Protein AF-A0A7C1B8C6-F1 (afdb_monomer_lite)

Sequence (43 aa):
MSGVVEMSSNRVKTGISSLDEIMEGGFPPGRVYIVAGEAGTGK

Structure (mmCIF, N/CA/C/O backbone):
data_AF-A0A7C1B8C6-F1
#
_entry.id   AF-A0A7C1B8C6-F1
#
loop_
_atom_site.group_PDB
_atom_site.id
_atom_site.type_symbol
_atom_site.label_atom_id
_atom_site.label_alt_id
_atom_site.label_comp_id
_atom_site.label_asym_id
_atom_site.label_entity_id
_atom_site.label_seq_id
_atom_site.pdbx_PDB_ins_code
_atom_site.Cartn_x
_atom_site.Cartn_y
_atom_site.Cartn_z
_atom_site.occupancy
_atom_site.B_iso_or_equiv
_atom_site.auth_seq_id
_atom_site.auth_comp_id
_atom_site.auth_asym_id
_atom_site.auth_atom_id
_atom_site.pdbx_PDB_model_num
ATOM 1 N N . MET A 1 1 ? -12.863 16.620 32.989 1.00 45.66 1 MET A N 1
ATOM 2 C CA . MET A 1 1 ? -12.190 15.457 32.377 1.00 45.66 1 MET A CA 1
ATOM 3 C C . MET A 1 1 ? -12.745 15.295 30.965 1.00 45.66 1 MET A C 1
ATOM 5 O O . MET A 1 1 ? -13.789 14.681 30.796 1.00 45.66 1 MET A O 1
ATOM 9 N N . SER A 1 2 ? -12.150 15.952 29.966 1.00 43.75 2 SER A N 1
ATOM 10 C CA . SER A 1 2 ? -12.530 15.737 28.565 1.00 43.75 2 SER A CA 1
ATOM 11 C C . SER A 1 2 ? -12.001 14.366 28.157 1.00 43.75 2 SER A C 1
ATOM 13 O O . SER A 1 2 ? -10.802 14.204 27.938 1.00 43.75 2 SER A O 1
ATOM 15 N N . GLY A 1 3 ? -12.882 13.368 28.150 1.00 51.94 3 GLY A N 1
ATOM 16 C CA . GLY A 1 3 ? -12.579 12.060 27.593 1.00 51.94 3 GLY A CA 1
ATOM 17 C C . GLY A 1 3 ? -12.352 12.224 26.100 1.00 51.94 3 GLY A C 1
ATOM 18 O O . GLY A 1 3 ? -13.308 12.308 25.333 1.00 51.94 3 GLY A O 1
ATOM 19 N N . VAL A 1 4 ? -11.086 12.321 25.700 1.00 58.25 4 VAL A N 1
ATOM 20 C CA . VAL A 1 4 ? -10.694 12.060 24.322 1.00 58.25 4 VAL A CA 1
ATOM 21 C C . VAL A 1 4 ? -11.041 10.595 24.107 1.00 58.25 4 VAL A C 1
ATOM 23 O O . VAL A 1 4 ? -10.409 9.712 24.681 1.00 58.25 4 VAL A O 1
ATOM 26 N N . VAL A 1 5 ? -12.123 10.340 23.376 1.00 56.59 5 VAL A N 1
ATOM 27 C CA . VAL A 1 5 ? -12.388 9.011 22.838 1.00 56.59 5 VAL A CA 1
ATOM 28 C C . VAL A 1 5 ? -11.197 8.725 21.938 1.00 56.59 5 VAL A C 1
ATOM 30 O O . VAL A 1 5 ? -11.088 9.329 20.871 1.00 56.59 5 VAL A O 1
ATOM 33 N N . GLU A 1 6 ? -10.274 7.869 22.378 1.00 55.47 6 GLU A N 1
ATOM 34 C CA . GLU A 1 6 ? -9.360 7.235 21.439 1.00 55.47 6 GLU A CA 1
ATOM 35 C C . GLU A 1 6 ? -10.246 6.493 20.443 1.00 55.47 6 GLU A C 1
ATOM 37 O O . GLU A 1 6 ? -10.802 5.431 20.727 1.00 55.47 6 GLU A O 1
ATOM 42 N N . MET A 1 7 ? -10.441 7.102 19.275 1.00 54.12 7 MET A N 1
ATOM 43 C CA . MET A 1 7 ? -10.862 6.380 18.095 1.00 54.12 7 MET A CA 1
ATOM 44 C C . MET A 1 7 ? -9.721 5.412 17.824 1.00 54.12 7 MET A C 1
ATOM 46 O O . MET A 1 7 ? -8.749 5.768 17.163 1.00 54.12 7 MET A O 1
ATOM 50 N N . SER A 1 8 ? -9.820 4.200 18.370 1.00 54.28 8 SER A N 1
ATOM 51 C CA . SER A 1 8 ? -9.050 3.058 17.907 1.00 54.28 8 SER A CA 1
ATOM 52 C C . SER A 1 8 ? -9.478 2.834 16.463 1.00 54.28 8 SER A C 1
ATOM 54 O O . SER A 1 8 ? -10.420 2.110 16.147 1.00 54.28 8 SER A O 1
ATOM 56 N N . SER A 1 9 ? -8.866 3.605 15.565 1.00 63.44 9 SER A N 1
ATOM 57 C CA . SER A 1 9 ? -9.155 3.563 14.151 1.00 63.44 9 SER A CA 1
ATOM 58 C C . SER A 1 9 ? -8.814 2.149 13.725 1.00 63.44 9 SER A C 1
ATOM 60 O O . SER A 1 9 ? -7.638 1.786 13.706 1.00 63.44 9 SER A O 1
ATOM 62 N N . ASN A 1 10 ? -9.838 1.336 13.467 1.00 84.31 10 ASN A N 1
ATOM 63 C CA . ASN A 1 10 ? -9.701 -0.021 12.957 1.00 84.31 10 ASN A CA 1
ATOM 64 C C . ASN A 1 10 ? -9.188 0.065 11.512 1.00 84.31 10 ASN A C 1
ATOM 66 O O . ASN A 1 10 ? -9.934 -0.130 10.553 1.00 84.31 10 ASN A O 1
ATOM 70 N N . ARG A 1 11 ? -7.943 0.523 11.372 1.00 92.12 11 ARG A N 1
ATOM 71 C CA . ARG A 1 11 ? -7.253 0.763 10.116 1.00 92.12 11 ARG A CA 1
ATOM 72 C C . ARG A 1 11 ? -6.791 -0.568 9.563 1.00 92.12 11 ARG A C 1
ATOM 74 O O . ARG A 1 11 ? -6.359 -1.464 10.288 1.00 92.12 11 ARG A O 1
ATOM 81 N N . VAL A 1 12 ? -6.891 -0.675 8.252 1.00 94.56 12 VAL A N 1
ATOM 82 C CA . VAL A 1 12 ? -6.426 -1.831 7.506 1.00 94.56 12 VAL A CA 1
ATOM 83 C C . VAL A 1 12 ? -4.949 -1.617 7.202 1.00 94.56 12 VAL A C 1
ATOM 85 O O . VAL A 1 12 ? -4.598 -0.676 6.486 1.00 94.56 12 VAL A O 1
ATOM 88 N N . LYS A 1 13 ? -4.089 -2.479 7.750 1.00 95.38 13 LYS A N 1
ATOM 89 C CA . LYS A 1 13 ? -2.643 -2.443 7.494 1.00 95.38 13 LYS A CA 1
ATOM 90 C C . LYS A 1 13 ? -2.350 -2.596 6.002 1.00 95.38 13 LYS A C 1
ATOM 92 O O . LYS A 1 13 ? -2.976 -3.406 5.323 1.00 95.38 13 LYS A O 1
ATOM 97 N N . THR A 1 14 ? -1.365 -1.850 5.520 1.00 94.56 14 THR A N 1
ATOM 98 C CA . THR A 1 14 ? -0.814 -1.970 4.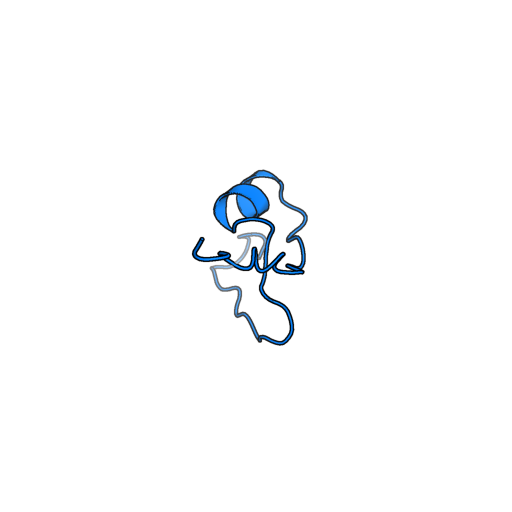164 1.00 94.56 14 THR A CA 1
ATOM 99 C C . THR A 1 14 ? 0.080 -3.202 4.025 1.00 94.56 14 THR A C 1
ATOM 101 O O . THR A 1 14 ? 0.255 -3.710 2.922 1.00 94.56 14 THR A O 1
ATOM 104 N N . GLY A 1 15 ? 0.635 -3.698 5.141 1.00 94.81 15 GLY A N 1
ATOM 105 C CA . GLY A 1 15 ? 1.586 -4.812 5.155 1.00 94.81 15 GLY A CA 1
ATOM 106 C C . GLY A 1 15 ? 3.039 -4.380 4.938 1.00 94.81 15 GLY A C 1
ATOM 107 O O . GLY A 1 15 ? 3.944 -5.204 5.063 1.00 94.81 15 GLY A O 1
ATOM 108 N N . ILE A 1 16 ? 3.279 -3.095 4.669 1.00 96.19 16 ILE A N 1
ATOM 109 C CA . ILE A 1 16 ? 4.608 -2.489 4.601 1.00 96.19 16 ILE A CA 1
ATOM 110 C C . ILE A 1 16 ? 4.817 -1.741 5.918 1.00 96.19 16 ILE A C 1
ATOM 112 O O . ILE A 1 16 ? 4.190 -0.711 6.145 1.00 96.19 16 ILE A O 1
ATOM 116 N N . SER A 1 17 ? 5.694 -2.246 6.792 1.00 96.06 17 SER A N 1
ATOM 117 C CA . SER A 1 17 ? 5.835 -1.738 8.168 1.00 96.06 17 SER A CA 1
ATOM 118 C C . SER A 1 17 ? 6.115 -0.236 8.233 1.00 96.06 17 SER A C 1
ATOM 120 O O . SER A 1 17 ? 5.459 0.480 8.981 1.00 96.06 17 SER A O 1
ATOM 122 N N . SER A 1 18 ? 7.028 0.256 7.394 1.00 96.69 18 SER A N 1
ATOM 123 C CA . SER A 1 18 ? 7.368 1.679 7.330 1.00 96.69 18 SER A CA 1
ATOM 124 C C . SER A 1 18 ? 6.210 2.542 6.826 1.00 96.69 18 SER A C 1
ATOM 126 O O . SER A 1 18 ? 6.034 3.667 7.285 1.00 96.69 18 SER A O 1
ATOM 128 N N . LEU A 1 19 ? 5.396 2.025 5.902 1.00 96.00 19 LEU A N 1
ATOM 129 C CA . LEU A 1 19 ? 4.221 2.737 5.411 1.00 96.00 19 LEU A CA 1
ATOM 130 C C . LEU A 1 19 ? 3.105 2.739 6.458 1.00 96.0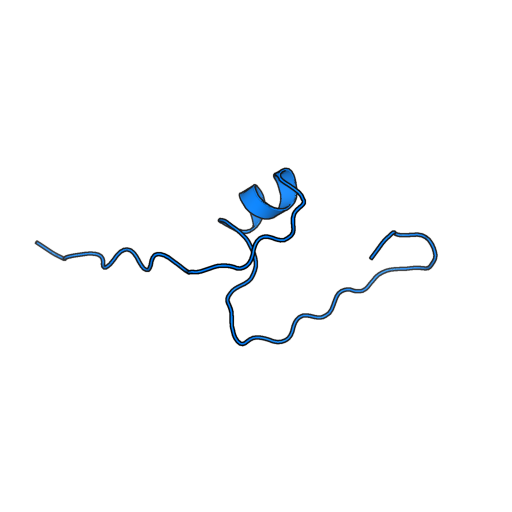0 19 LEU A C 1
ATOM 132 O O . LEU A 1 19 ? 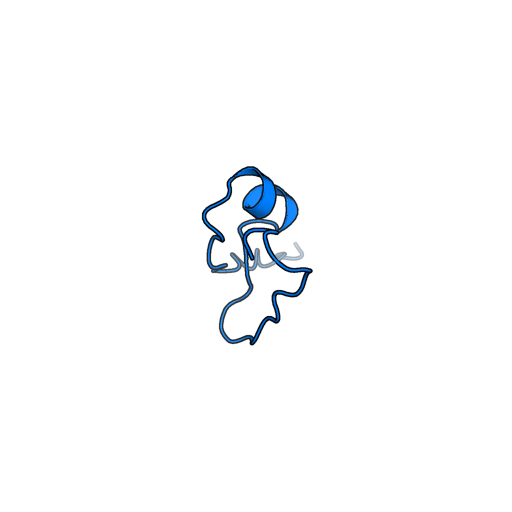2.468 3.766 6.662 1.00 96.00 19 LEU A O 1
ATOM 136 N N . ASP A 1 20 ? 2.906 1.625 7.162 1.00 94.88 20 ASP A N 1
ATOM 137 C CA . ASP A 1 20 ? 1.946 1.528 8.260 1.00 94.88 20 ASP A CA 1
ATOM 138 C C . ASP A 1 20 ? 2.280 2.512 9.385 1.00 94.88 20 ASP A C 1
ATOM 140 O O . ASP A 1 20 ? 1.374 3.154 9.906 1.00 94.88 20 ASP A O 1
ATOM 144 N N . GLU A 1 21 ? 3.559 2.686 9.726 1.00 95.06 21 GLU A N 1
ATOM 145 C CA . GLU A 1 21 ? 4.006 3.685 10.705 1.00 95.06 21 GLU A CA 1
ATOM 146 C C . GLU A 1 21 ? 3.665 5.116 10.263 1.00 95.06 21 GLU A C 1
ATOM 148 O O . GLU A 1 21 ? 3.090 5.877 11.041 1.00 95.06 21 GLU A O 1
ATOM 153 N N . ILE A 1 22 ? 3.941 5.467 9.001 1.00 95.31 22 ILE A N 1
ATOM 154 C CA . ILE A 1 22 ? 3.626 6.794 8.440 1.00 95.31 22 ILE A CA 1
ATOM 155 C C . ILE A 1 22 ? 2.109 7.026 8.367 1.00 95.31 22 ILE A C 1
ATOM 157 O O . ILE A 1 22 ? 1.635 8.147 8.538 1.00 95.31 22 ILE A O 1
ATOM 161 N N . MET A 1 23 ? 1.336 5.971 8.110 1.00 93.56 23 MET A N 1
ATOM 162 C CA . MET A 1 23 ? -0.120 6.023 7.967 1.00 93.56 23 MET A CA 1
ATOM 163 C C . MET A 1 23 ? -0.879 5.775 9.279 1.00 93.56 23 MET A C 1
ATOM 165 O O . MET A 1 23 ? -2.093 5.555 9.240 1.00 93.56 23 MET A O 1
ATOM 169 N N . GLU A 1 24 ? -0.191 5.795 10.425 1.00 93.06 24 GLU A N 1
ATOM 170 C CA . GLU A 1 24 ? -0.772 5.588 11.761 1.00 93.06 24 GLU A CA 1
ATOM 171 C C . GLU A 1 24 ? -1.546 4.261 11.887 1.00 93.06 24 GLU A C 1
ATOM 173 O O . GLU A 1 24 ? -2.629 4.189 12.465 1.00 93.06 24 GLU A O 1
ATOM 178 N N . GLY A 1 25 ? -1.013 3.189 11.302 1.00 91.94 25 GLY A N 1
ATOM 179 C CA . GLY A 1 25 ? -1.612 1.854 11.307 1.00 91.94 25 GLY A CA 1
ATOM 180 C C . GLY A 1 25 ? -2.405 1.494 10.047 1.00 91.94 25 GLY A C 1
ATOM 181 O O . GLY A 1 25 ? -3.005 0.421 10.010 1.00 91.94 25 GLY A O 1
ATOM 182 N N . GLY A 1 26 ? -2.400 2.347 9.015 1.00 94.81 26 GLY A N 1
ATOM 183 C CA . GLY A 1 26 ? -2.861 2.005 7.664 1.00 94.81 26 GLY A CA 1
ATOM 184 C C . GLY A 1 26 ? -4.114 2.751 7.195 1.00 94.81 26 GLY A C 1
ATOM 185 O O . GLY A 1 26 ? -4.409 3.872 7.622 1.00 94.81 26 GLY A O 1
ATOM 186 N N . PHE A 1 27 ? -4.864 2.143 6.277 1.00 94.94 27 PHE A N 1
ATOM 187 C CA . PHE A 1 27 ? -5.997 2.781 5.609 1.00 94.94 27 PHE A CA 1
ATOM 188 C C . PHE A 1 27 ? -7.259 2.808 6.482 1.00 94.94 27 PHE A C 1
ATOM 190 O O . PHE A 1 27 ? -7.679 1.766 6.993 1.00 94.94 27 PHE A O 1
ATOM 197 N N . PRO A 1 28 ? -7.928 3.967 6.613 1.00 94.12 28 PRO A N 1
ATOM 198 C CA . PRO A 1 28 ? -9.287 4.017 7.136 1.00 94.12 28 PRO A CA 1
ATOM 199 C C . PRO A 1 28 ? -10.242 3.081 6.364 1.00 94.12 28 PRO A C 1
ATOM 201 O O . PRO A 1 28 ? -10.273 3.115 5.131 1.00 94.12 28 PRO A O 1
ATOM 204 N N . PRO A 1 29 ? -11.053 2.264 7.056 1.00 92.81 29 PRO A N 1
ATOM 205 C CA . PRO A 1 29 ? -11.964 1.335 6.398 1.00 92.81 29 PRO A CA 1
ATOM 206 C C . PRO A 1 29 ? -13.115 2.074 5.698 1.00 92.81 29 PRO A C 1
ATOM 208 O O . PRO A 1 29 ? -13.458 3.206 6.047 1.00 92.81 29 PRO A O 1
ATOM 211 N N . GLY A 1 30 ? -13.741 1.417 4.716 1.00 92.38 30 GLY A N 1
ATOM 212 C CA . GLY A 1 30 ? -14.921 1.948 4.018 1.00 92.38 30 GLY A CA 1
ATOM 213 C C . GLY A 1 30 ? -14.626 3.094 3.046 1.00 92.38 30 GLY A C 1
ATOM 214 O O . GLY A 1 30 ? -15.518 3.879 2.733 1.00 92.38 30 GLY A O 1
ATOM 215 N N . ARG A 1 31 ? -13.379 3.212 2.578 1.00 93.25 31 ARG A N 1
ATOM 216 C CA . ARG A 1 31 ? -12.946 4.225 1.609 1.00 93.25 31 ARG A CA 1
ATOM 217 C C . ARG A 1 31 ? -12.330 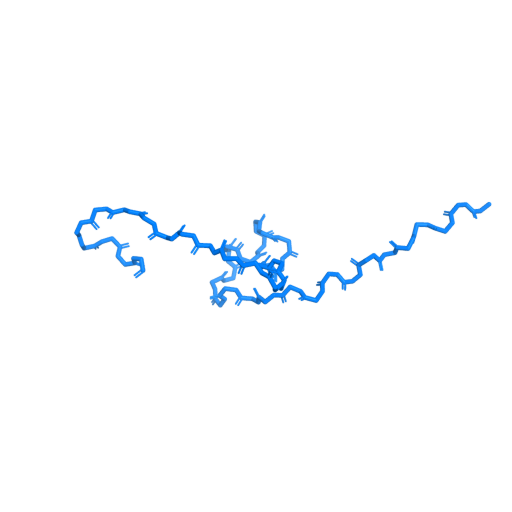3.579 0.373 1.00 93.25 31 ARG A C 1
ATOM 219 O O . ARG A 1 31 ? -11.839 2.455 0.428 1.00 93.25 31 ARG A O 1
ATOM 226 N N . VAL A 1 32 ? -12.349 4.320 -0.731 1.00 95.56 32 VAL A N 1
ATOM 227 C CA . VAL A 1 32 ? -11.674 3.955 -1.981 1.00 95.56 32 VAL A CA 1
ATOM 228 C C . VAL A 1 32 ? -10.374 4.746 -2.077 1.00 95.56 32 VAL A C 1
ATOM 230 O O . VAL A 1 32 ? -10.367 5.956 -1.853 1.00 95.56 32 VAL A O 1
ATOM 233 N N . TYR A 1 33 ? -9.289 4.057 -2.419 1.00 94.31 33 TYR A N 1
ATOM 234 C CA . TYR A 1 33 ? -7.951 4.624 -2.567 1.00 94.31 33 TYR A CA 1
ATOM 235 C C . TYR A 1 33 ? -7.434 4.365 -3.979 1.00 94.31 33 TYR A C 1
ATOM 237 O O . TYR A 1 33 ? -7.695 3.309 -4.552 1.00 94.31 33 TYR A O 1
ATOM 245 N N . ILE A 1 34 ? -6.695 5.324 -4.533 1.00 96.75 34 ILE A N 1
ATOM 246 C CA . ILE A 1 34 ? -6.033 5.193 -5.834 1.00 96.75 34 ILE A CA 1
ATOM 247 C C . ILE A 1 34 ? -4.535 5.072 -5.585 1.00 96.75 34 ILE A C 1
ATOM 249 O O . ILE A 1 34 ? -3.944 5.933 -4.937 1.00 96.75 34 ILE A O 1
ATOM 253 N N . VAL A 1 35 ? -3.927 4.0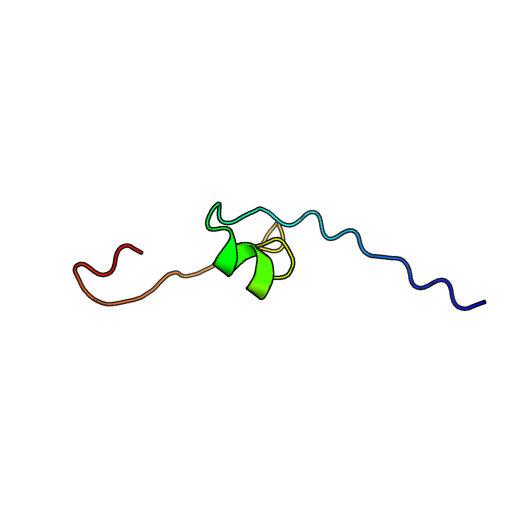26 -6.139 1.00 95.56 35 VAL A N 1
ATOM 254 C CA . VAL A 1 35 ? -2.474 3.846 -6.168 1.00 95.56 35 VAL A CA 1
ATOM 255 C C . VAL A 1 35 ? -2.008 4.101 -7.602 1.00 95.56 35 VAL A C 1
ATOM 257 O O . VAL A 1 35 ? -2.462 3.4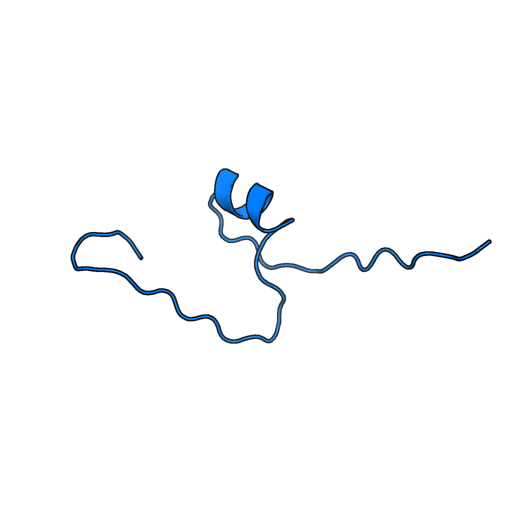35 -8.532 1.00 95.56 35 VAL A O 1
ATOM 260 N N . ALA A 1 36 ? -1.145 5.099 -7.801 1.00 97.06 36 ALA A N 1
ATOM 261 C CA . ALA A 1 36 ? -0.724 5.580 -9.121 1.00 97.06 36 ALA A CA 1
ATOM 262 C C . ALA A 1 36 ? 0.794 5.812 -9.192 1.00 97.06 36 ALA A C 1
ATOM 264 O O . ALA A 1 36 ? 1.458 5.960 -8.170 1.00 97.06 36 ALA A O 1
ATOM 265 N N . GLY A 1 37 ? 1.350 5.766 -10.408 1.00 97.19 37 GLY A N 1
ATOM 266 C CA . GLY A 1 37 ? 2.797 5.681 -10.651 1.00 97.19 37 GLY A CA 1
ATOM 267 C C . GLY A 1 37 ? 3.129 5.027 -11.996 1.00 97.19 37 GLY A C 1
ATOM 268 O O . GLY A 1 37 ? 2.270 4.387 -12.607 1.00 97.19 37 GLY A O 1
ATOM 269 N N . GLU A 1 38 ? 4.368 5.167 -12.456 1.00 98.06 38 GLU A N 1
ATOM 270 C CA . GLU A 1 38 ? 4.829 4.721 -13.781 1.00 98.06 38 GLU A CA 1
ATOM 271 C C . GLU A 1 38 ? 4.977 3.188 -13.913 1.00 98.06 38 GLU A C 1
ATOM 273 O O . GLU A 1 38 ? 4.725 2.424 -12.975 1.00 98.06 38 GLU A O 1
ATOM 278 N N . ALA A 1 39 ? 5.329 2.703 -15.108 1.00 97.19 39 ALA A N 1
ATOM 279 C CA . ALA A 1 39 ? 5.561 1.279 -15.347 1.00 97.19 39 ALA A CA 1
ATOM 280 C C . ALA A 1 39 ? 6.776 0.776 -14.545 1.00 97.19 39 ALA A C 1
ATOM 282 O O . ALA A 1 39 ? 7.813 1.428 -14.503 1.00 97.19 39 ALA A O 1
ATOM 283 N N . GLY A 1 40 ? 6.646 -0.395 -13.912 1.00 97.19 40 GLY A N 1
ATOM 284 C CA . GLY A 1 40 ? 7.727 -1.013 -13.132 1.00 97.19 40 GLY A CA 1
ATOM 285 C C . GLY A 1 40 ? 7.881 -0.523 -11.684 1.00 97.19 40 GLY A C 1
ATOM 286 O O . GLY A 1 40 ? 8.796 -0.972 -11.006 1.00 97.19 40 GLY A O 1
ATOM 287 N N . THR A 1 41 ? 6.998 0.344 -11.173 1.00 96.31 41 THR A N 1
ATOM 288 C CA . THR A 1 41 ? 7.148 0.936 -9.823 1.00 96.31 41 THR A CA 1
ATOM 289 C C . THR A 1 41 ? 6.635 0.079 -8.664 1.00 96.31 41 THR A C 1
ATOM 291 O O . THR A 1 41 ? 6.766 0.495 -7.518 1.00 96.31 41 THR A O 1
ATOM 294 N N . GLY A 1 42 ? 6.008 -1.070 -8.929 1.00 92.00 42 GLY A N 1
ATOM 295 C CA . GLY A 1 42 ? 5.503 -1.941 -7.858 1.00 92.00 42 GLY A CA 1
ATOM 296 C C . GLY A 1 42 ? 4.358 -1.332 -7.040 1.00 92.00 42 GLY A C 1
ATOM 297 O O . GLY A 1 42 ? 4.311 -1.528 -5.829 1.00 92.00 42 GLY A O 1
ATOM 298 N N . LYS A 1 43 ? 3.475 -0.574 -7.705 1.00 92.50 43 LYS A N 1
ATOM 299 C CA . LYS A 1 43 ? 2.137 -0.277 -7.166 1.00 92.50 43 LYS A CA 1
ATOM 300 C C . LYS A 1 43 ? 1.369 -1.558 -6.887 1.00 92.50 43 LYS A C 1
ATOM 302 O O . LYS A 1 43 ? 1.578 -2.513 -7.672 1.00 92.50 43 LYS A O 1
#

Foldseek 3Di:
DPPPPPPPQPADAPPPVVVCVVVVNHHRPPDDDDDDDDPPPPD

Secondary structure (DSSP, 8-state):
----------PBP-S-HHHHHHTTTSBPTT--------TTS--

pLDDT: mean 86.05, std 16.98, range [43.75, 98.06]

Radius of gyration: 14.31 Å; chains: 1; bounding box: 23×20×48 Å